Protein AF-A0A7S2XT03-F1 (afdb_monomer)

Nearest PDB structures (foldseek):
  8a9k-assembly1_B  TM=2.874E-01  e=6.267E-01  Homo sapiens
  2v7d-assembly2_C  TM=2.843E-01  e=8.760E-01  Bos taurus
  2wh0-assembly2_D  TM=2.664E-01  e=1.113E+00  Homo sapiens
  7kzv-assembly1_V  TM=3.019E-01  e=2.633E+00  Homo sapiens

Foldseek 3Di:
DVVLVVLVVLLVVLLVCVLVPPPPVPPVSLVSLLVSLLVNLVVLVVLLLPLVPPPPVSNLVSLVSLLCQCLGLDPNSNVSSLVNCLVCLQVSLVSLLPPPVGDLVSSLVSLVSNLVSLVVSLVSLQCACPCPVVVDSRGVPVDHRDVVSNVSSVVSNVSSVVSSVSSVVVVVVVVD

Structure (mmCIF, N/CA/C/O backbone):
data_AF-A0A7S2XT03-F1
#
_entry.id   AF-A0A7S2XT03-F1
#
loop_
_atom_site.group_PDB
_atom_site.id
_atom_site.type_symbol
_atom_site.label_atom_id
_atom_site.label_alt_id
_atom_site.label_comp_id
_atom_site.label_asym_id
_atom_site.label_entity_id
_atom_site.label_seq_id
_atom_site.pdbx_PDB_ins_code
_atom_site.Cartn_x
_atom_site.Cartn_y
_atom_site.Cartn_z
_atom_site.occupancy
_atom_site.B_iso_or_equiv
_atom_site.auth_seq_id
_atom_site.auth_comp_id
_atom_site.auth_asym_id
_atom_site.auth_atom_id
_atom_site.pdbx_PDB_model_num
ATOM 1 N N . ASN A 1 1 ? -7.300 -16.262 -5.142 1.00 67.38 1 ASN A N 1
ATOM 2 C CA . ASN A 1 1 ? -8.041 -15.892 -6.373 1.00 67.38 1 ASN A CA 1
ATOM 3 C C . ASN A 1 1 ? -7.130 -16.114 -7.595 1.00 67.38 1 ASN A C 1
ATOM 5 O O . ASN A 1 1 ? -5.979 -15.696 -7.550 1.00 67.38 1 ASN A O 1
ATOM 9 N N . ALA A 1 2 ? -7.581 -16.798 -8.658 1.00 72.94 2 ALA A N 1
ATOM 10 C CA . ALA A 1 2 ? -6.756 -17.102 -9.845 1.00 72.94 2 ALA A CA 1
ATOM 11 C C . ALA A 1 2 ? -6.335 -15.852 -10.649 1.00 72.94 2 ALA A C 1
ATOM 13 O O . ALA A 1 2 ? -5.230 -15.797 -11.196 1.00 72.94 2 ALA A O 1
ATOM 14 N N . PHE A 1 3 ? -7.186 -14.824 -10.674 1.00 77.19 3 PHE A N 1
ATOM 15 C CA . PHE A 1 3 ? -6.906 -13.554 -11.346 1.00 77.19 3 PHE A CA 1
ATOM 16 C C . PHE A 1 3 ? -5.791 -12.773 -10.641 1.00 77.19 3 PHE A C 1
ATOM 18 O O . PHE A 1 3 ? -4.862 -12.276 -11.272 1.00 77.19 3 PHE A O 1
ATOM 25 N N . GLU A 1 4 ? -5.829 -12.750 -9.312 1.00 77.50 4 GLU A N 1
ATOM 26 C CA . GLU A 1 4 ? -4.800 -12.130 -8.479 1.00 77.50 4 GLU A CA 1
ATOM 27 C C . GLU A 1 4 ? -3.423 -12.776 -8.699 1.00 77.50 4 GLU A C 1
ATOM 29 O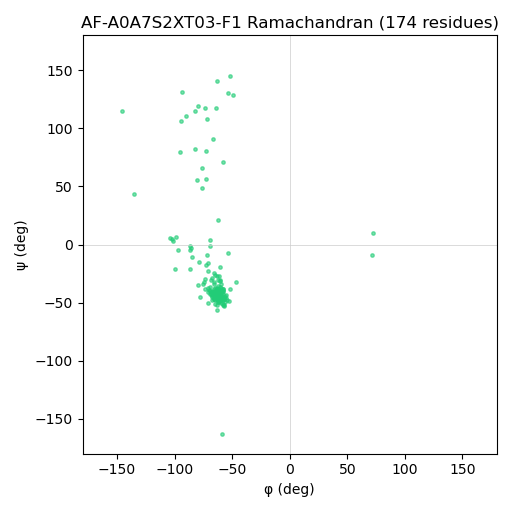 O . GLU A 1 4 ? -2.439 -12.082 -8.952 1.00 77.50 4 GLU A O 1
ATOM 34 N N . LEU A 1 5 ? -3.357 -14.112 -8.679 1.00 79.69 5 LEU A N 1
ATOM 35 C CA . LEU A 1 5 ? -2.120 -14.846 -8.949 1.00 79.69 5 LEU A CA 1
ATOM 36 C C . LEU A 1 5 ? -1.558 -14.506 -10.338 1.00 79.69 5 LEU A C 1
ATOM 38 O O . LEU A 1 5 ? -0.344 -14.385 -10.503 1.00 79.69 5 LEU A O 1
ATOM 42 N N . SER A 1 6 ? -2.439 -14.332 -11.323 1.00 80.56 6 SER A N 1
ATOM 43 C CA . SER A 1 6 ? -2.060 -13.950 -12.684 1.00 80.56 6 SER A CA 1
ATOM 44 C C . SER A 1 6 ? -1.478 -12.535 -12.732 1.00 80.56 6 SER A C 1
ATOM 46 O O . SER A 1 6 ? -0.432 -12.337 -13.345 1.00 80.56 6 SER A O 1
ATOM 48 N N . ALA A 1 7 ? -2.066 -11.574 -12.010 1.00 81.25 7 ALA A N 1
ATOM 49 C CA . ALA A 1 7 ? -1.548 -10.209 -11.926 1.00 81.25 7 ALA A CA 1
ATOM 50 C C . ALA A 1 7 ? -0.123 -10.163 -11.340 1.00 81.25 7 ALA A C 1
ATOM 52 O O . ALA A 1 7 ? 0.777 -9.576 -11.941 1.00 81.25 7 ALA A O 1
ATOM 53 N N . TYR A 1 8 ? 0.123 -10.846 -10.216 1.00 81.31 8 TYR A N 1
ATOM 54 C CA . TYR A 1 8 ? 1.466 -10.892 -9.617 1.00 81.31 8 TYR A CA 1
ATOM 55 C C . TYR A 1 8 ? 2.490 -11.628 -10.487 1.00 81.31 8 TYR A C 1
ATOM 57 O O . TYR A 1 8 ? 3.657 -11.239 -10.511 1.00 81.31 8 TYR A O 1
ATOM 65 N N . LYS A 1 9 ? 2.078 -12.669 -11.225 1.00 83.94 9 LYS A N 1
ATOM 66 C CA . LYS A 1 9 ? 2.952 -13.336 -12.204 1.00 83.94 9 LYS A CA 1
ATOM 67 C C . LYS A 1 9 ? 3.367 -12.381 -13.323 1.00 83.94 9 LYS A C 1
ATOM 69 O O . LYS A 1 9 ? 4.554 -12.309 -13.625 1.00 83.94 9 LYS A O 1
ATOM 74 N N . 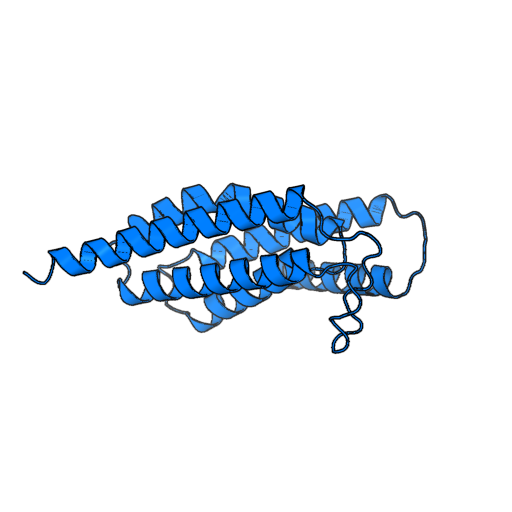VAL A 1 10 ? 2.422 -11.622 -13.881 1.00 83.88 10 VAL A N 1
ATOM 75 C CA . VAL A 1 10 ? 2.708 -10.633 -14.932 1.00 83.88 10 VAL A CA 1
ATOM 76 C C . VAL A 1 10 ? 3.660 -9.551 -14.421 1.00 83.88 10 VAL A C 1
ATOM 78 O O . VAL A 1 10 ? 4.633 -9.244 -15.098 1.00 83.88 10 VAL A O 1
ATOM 81 N N . ILE A 1 11 ? 3.466 -9.043 -13.199 1.00 85.75 11 ILE A N 1
ATOM 82 C CA . ILE A 1 11 ? 4.398 -8.079 -12.588 1.00 85.75 11 ILE A CA 1
ATOM 83 C C . ILE A 1 11 ? 5.816 -8.644 -12.503 1.00 85.75 11 ILE A C 1
ATOM 85 O O . ILE A 1 11 ? 6.747 -7.982 -12.946 1.00 85.75 11 ILE A O 1
ATOM 89 N N . ARG A 1 12 ? 5.990 -9.879 -12.014 1.00 84.31 12 ARG A N 1
ATOM 90 C CA . ARG A 1 12 ? 7.322 -10.505 -11.935 1.00 84.31 12 ARG A CA 1
ATOM 91 C C . ARG A 1 12 ? 7.980 -10.656 -13.306 1.00 84.31 12 ARG A C 1
ATOM 93 O O . ARG A 1 12 ? 9.192 -10.505 -13.415 1.00 84.31 12 ARG A O 1
ATOM 100 N N . MET A 1 13 ? 7.199 -10.953 -14.346 1.00 83.94 13 MET A N 1
ATOM 101 C CA . MET A 1 13 ? 7.711 -11.013 -15.719 1.00 83.94 13 MET A CA 1
ATOM 102 C C . MET A 1 13 ? 8.171 -9.632 -16.201 1.00 83.94 13 MET A C 1
ATOM 104 O O . MET A 1 13 ? 9.264 -9.523 -16.746 1.00 83.94 13 MET A O 1
ATOM 108 N N . ILE A 1 14 ? 7.388 -8.580 -15.945 1.00 83.75 14 ILE A N 1
ATOM 109 C CA . ILE A 1 14 ? 7.741 -7.195 -16.298 1.00 83.75 14 ILE A CA 1
ATOM 110 C C . ILE A 1 14 ? 9.004 -6.744 -15.557 1.00 83.75 14 ILE A C 1
ATOM 112 O O . ILE A 1 14 ? 9.899 -6.160 -16.162 1.00 83.75 14 ILE A O 1
ATOM 116 N N . GLU A 1 15 ? 9.105 -7.033 -14.259 1.00 80.94 15 GLU A N 1
ATOM 117 C CA . GLU A 1 15 ? 10.283 -6.714 -13.446 1.00 80.94 15 GLU A CA 1
ATOM 118 C C . GLU A 1 15 ? 11.537 -7.415 -13.968 1.00 80.94 15 GLU A C 1
ATOM 120 O O . GLU A 1 15 ? 12.584 -6.779 -14.069 1.00 80.94 15 GLU A O 1
ATOM 125 N N . LYS A 1 16 ? 11.418 -8.691 -14.356 1.00 82.44 16 LYS A N 1
ATOM 126 C CA . LYS A 1 16 ? 12.516 -9.456 -14.953 1.00 82.44 16 LYS A CA 1
ATOM 127 C C . LYS A 1 16 ? 12.982 -8.839 -16.276 1.00 82.44 16 LYS A C 1
ATOM 129 O O . LYS A 1 16 ? 14.168 -8.568 -16.416 1.00 82.44 16 LYS A O 1
ATOM 134 N N . ILE A 1 17 ? 12.054 -8.536 -17.189 1.00 79.19 17 ILE A N 1
ATOM 135 C CA . ILE A 1 17 ? 12.364 -7.871 -18.470 1.00 79.19 17 ILE A CA 1
ATOM 136 C C . ILE A 1 17 ? 13.047 -6.517 -18.222 1.00 79.19 17 ILE A C 1
ATOM 138 O O . ILE A 1 17 ? 14.043 -6.189 -18.857 1.00 79.19 17 ILE A O 1
ATOM 142 N N . THR A 1 18 ? 12.555 -5.751 -17.242 1.00 74.25 18 THR A N 1
ATOM 143 C CA . THR A 1 18 ? 13.130 -4.445 -16.874 1.00 74.25 18 THR A CA 1
ATOM 144 C C . THR A 1 18 ? 14.571 -4.578 -16.360 1.00 74.25 18 THR A C 1
ATOM 146 O O . THR A 1 18 ? 15.403 -3.716 -16.627 1.00 74.25 18 THR A O 1
ATOM 149 N N . GLN A 1 19 ? 14.879 -5.641 -15.610 1.00 75.19 19 GLN A N 1
ATOM 150 C CA . GLN A 1 19 ? 16.215 -5.891 -15.053 1.00 75.19 19 GLN A CA 1
ATOM 151 C C . GLN A 1 19 ? 17.218 -6.393 -16.091 1.00 75.19 19 GLN A C 1
ATOM 153 O O . GLN A 1 19 ? 18.399 -6.073 -15.989 1.00 75.19 19 GLN A O 1
ATOM 158 N N . GLU A 1 20 ? 16.761 -7.170 -17.072 1.00 75.19 20 GLU A N 1
ATOM 159 C CA . GLU A 1 20 ? 17.615 -7.738 -18.122 1.00 75.19 20 GLU A CA 1
ATOM 160 C C . GLU A 1 20 ? 18.097 -6.679 -19.130 1.00 75.19 20 GLU A C 1
ATOM 162 O O . GLU A 1 20 ? 19.014 -6.941 -19.901 1.00 75.19 20 GLU A O 1
ATOM 167 N N . GLY A 1 21 ? 17.572 -5.448 -19.067 1.00 60.25 21 GLY A N 1
ATOM 168 C CA . GLY A 1 21 ? 18.096 -4.312 -19.828 1.00 60.25 21 GLY A CA 1
ATOM 169 C C . GLY A 1 21 ? 17.796 -4.364 -21.326 1.00 60.25 21 GLY A C 1
ATOM 170 O O . GLY A 1 21 ? 18.315 -3.526 -22.064 1.00 60.25 21 GLY A O 1
ATOM 171 N N . ASP A 1 22 ? 16.946 -5.296 -21.766 1.00 55.94 22 ASP A N 1
ATOM 172 C CA . ASP A 1 22 ? 16.435 -5.352 -23.132 1.00 55.94 22 ASP A CA 1
ATOM 173 C C . ASP A 1 22 ? 15.538 -4.134 -23.376 1.00 55.94 22 ASP A C 1
ATOM 175 O O . ASP A 1 22 ? 14.336 -4.117 -23.109 1.00 55.94 22 ASP A O 1
ATOM 179 N N . SER A 1 23 ? 16.168 -3.070 -23.871 1.00 48.84 23 SER A N 1
ATOM 180 C CA . SER A 1 23 ? 15.563 -1.814 -24.299 1.00 48.84 23 SER A CA 1
ATOM 181 C C . SER A 1 23 ? 14.799 -1.991 -25.613 1.00 48.84 23 SER A C 1
ATOM 183 O O . SER A 1 23 ? 15.079 -1.325 -26.610 1.00 48.84 23 SER A O 1
ATOM 185 N N . LEU A 1 24 ? 13.848 -2.917 -25.643 1.00 50.56 24 LEU A N 1
ATOM 186 C CA . LEU A 1 24 ? 12.765 -2.835 -26.606 1.00 50.56 24 LEU A CA 1
ATOM 187 C C . LEU A 1 24 ? 11.851 -1.708 -26.122 1.00 50.56 24 LEU A C 1
ATOM 189 O O . LEU A 1 24 ? 11.307 -1.793 -25.021 1.00 50.56 24 LEU A O 1
ATOM 193 N N . ASP A 1 25 ? 11.718 -0.656 -26.935 1.00 50.50 25 ASP A N 1
ATOM 194 C CA . ASP A 1 25 ? 10.727 0.421 -26.807 1.00 50.50 25 ASP A CA 1
ATOM 195 C C . ASP A 1 25 ? 9.303 -0.166 -26.834 1.00 50.50 25 ASP A C 1
ATOM 197 O O . ASP A 1 25 ? 8.546 -0.054 -27.797 1.00 50.50 25 ASP A O 1
ATOM 201 N N . LEU A 1 26 ? 8.924 -0.851 -25.762 1.00 54.50 26 LEU A N 1
ATOM 202 C CA . LEU A 1 26 ? 7.610 -1.427 -25.563 1.00 54.50 26 LEU A CA 1
ATOM 203 C C . LEU A 1 26 ? 6.803 -0.416 -24.762 1.00 54.50 26 LEU A C 1
ATOM 205 O O . LEU A 1 26 ? 6.615 -0.555 -23.554 1.00 54.50 26 LEU A O 1
ATOM 209 N N . ILE A 1 27 ? 6.289 0.598 -25.459 1.00 56.88 27 ILE A N 1
ATOM 210 C CA . ILE A 1 27 ? 5.234 1.492 -24.950 1.00 56.88 27 ILE A CA 1
ATOM 211 C C . ILE A 1 27 ? 4.101 0.660 -24.303 1.00 56.88 27 ILE A C 1
ATOM 213 O O . ILE A 1 27 ? 3.537 1.045 -23.274 1.00 56.88 27 ILE A O 1
ATOM 217 N N . ASP A 1 28 ? 3.858 -0.542 -24.830 1.00 68.12 28 ASP A N 1
ATOM 218 C CA . ASP A 1 28 ? 2.889 -1.508 -24.314 1.00 68.12 28 ASP A CA 1
ATOM 219 C C . ASP A 1 28 ? 3.270 -2.118 -22.952 1.00 68.12 28 ASP A C 1
ATOM 221 O O . ASP A 1 28 ? 2.386 -2.412 -22.145 1.00 68.12 28 ASP A O 1
ATOM 225 N N . LEU A 1 29 ? 4.564 -2.269 -22.638 1.00 76.75 29 LEU A N 1
ATOM 226 C CA . LEU A 1 29 ? 5.021 -2.832 -21.361 1.00 76.75 29 LEU A CA 1
ATOM 227 C C . LEU A 1 29 ? 4.832 -1.840 -20.210 1.00 76.75 29 LEU A C 1
ATOM 229 O O . LEU A 1 29 ? 4.416 -2.241 -19.123 1.00 76.75 29 LEU A O 1
ATOM 233 N N . ALA A 1 30 ? 5.062 -0.548 -20.458 1.00 79.38 30 ALA A N 1
ATOM 234 C CA . ALA A 1 30 ? 4.784 0.516 -19.494 1.00 79.38 30 ALA A CA 1
ATOM 235 C C . ALA A 1 30 ? 3.278 0.603 -19.187 1.00 79.38 30 ALA A C 1
ATOM 237 O O . ALA A 1 30 ? 2.866 0.618 -18.022 1.00 79.38 30 ALA A O 1
ATOM 238 N N . GLY A 1 31 ? 2.435 0.578 -20.230 1.00 84.44 31 GLY A N 1
ATOM 239 C CA . GLY A 1 31 ? 0.975 0.563 -20.091 1.00 84.44 31 GLY A CA 1
ATOM 240 C C . GLY A 1 31 ? 0.453 -0.675 -19.353 1.00 84.44 31 GLY A C 1
ATOM 241 O O . GLY A 1 31 ? -0.398 -0.562 -18.458 1.00 84.44 31 GLY A O 1
ATOM 242 N N . LEU A 1 32 ? 1.000 -1.854 -19.666 1.00 86.75 32 LEU A N 1
ATOM 243 C CA . LEU A 1 32 ? 0.680 -3.103 -18.978 1.00 86.75 32 LEU A CA 1
ATOM 244 C C . LEU A 1 32 ? 1.144 -3.072 -17.517 1.00 86.75 32 LEU A C 1
ATOM 246 O O . LEU A 1 32 ? 0.361 -3.393 -16.623 1.00 86.75 32 LEU A O 1
ATOM 250 N N . GLY A 1 33 ? 2.375 -2.632 -17.255 1.00 88.00 33 GLY A N 1
ATOM 251 C CA . GLY A 1 33 ? 2.940 -2.506 -15.911 1.00 88.00 33 GLY A CA 1
ATOM 252 C C . GLY A 1 33 ? 2.124 -1.569 -15.030 1.00 88.00 33 GLY A C 1
ATOM 253 O O . GLY A 1 33 ? 1.754 -1.932 -13.911 1.00 88.00 33 GLY A O 1
ATOM 254 N N . ALA A 1 34 ? 1.739 -0.405 -15.556 1.00 90.25 34 ALA A N 1
ATOM 255 C CA . ALA A 1 34 ? 0.858 0.520 -14.857 1.00 90.25 34 ALA A CA 1
ATOM 256 C C . ALA A 1 34 ? -0.518 -0.105 -14.555 1.00 90.25 34 ALA A C 1
ATOM 258 O O . ALA A 1 34 ? -1.027 0.000 -13.433 1.00 90.25 34 ALA A O 1
ATOM 259 N N . SER A 1 35 ? -1.122 -0.781 -15.533 1.00 90.88 35 SER A N 1
ATOM 260 C CA . SER A 1 35 ? -2.448 -1.390 -15.382 1.00 90.88 35 SER A CA 1
ATOM 261 C C . SER A 1 35 ? -2.439 -2.516 -14.351 1.00 90.88 35 SER A C 1
ATOM 263 O O . SER A 1 35 ? -3.224 -2.503 -13.400 1.00 90.88 35 SER A O 1
ATOM 265 N N . VAL A 1 36 ? -1.509 -3.460 -14.488 1.00 91.31 36 VAL A N 1
ATOM 266 C CA . VAL A 1 36 ? -1.408 -4.621 -13.600 1.00 91.31 36 VAL A CA 1
ATOM 267 C C . VAL A 1 36 ? -0.931 -4.208 -12.208 1.00 91.31 36 VAL A C 1
ATOM 269 O O . VAL A 1 36 ? -1.491 -4.683 -11.224 1.00 91.31 36 VAL A O 1
ATOM 272 N N . GLY A 1 37 ? 0.011 -3.265 -12.095 1.00 92.38 37 GLY A N 1
ATOM 273 C CA . GLY A 1 37 ? 0.439 -2.708 -10.808 1.00 92.38 37 GLY A CA 1
ATOM 274 C C . GLY A 1 37 ? -0.712 -2.047 -10.044 1.00 92.38 37 GLY A C 1
ATOM 275 O O . GLY A 1 37 ? -0.890 -2.277 -8.847 1.00 92.38 37 GLY A O 1
ATOM 276 N N . SER A 1 38 ? -1.559 -1.287 -10.747 1.00 94.38 38 SER A N 1
ATOM 277 C CA . SER A 1 38 ? -2.778 -0.699 -10.179 1.00 94.38 38 SER A CA 1
ATOM 278 C C . SER A 1 38 ? -3.769 -1.766 -9.702 1.00 94.38 38 SER A C 1
ATOM 280 O O . SER A 1 38 ? -4.261 -1.675 -8.574 1.00 94.38 38 SER A O 1
ATOM 282 N N . ILE A 1 39 ? -4.038 -2.785 -10.528 1.00 93.38 39 ILE A N 1
ATOM 283 C CA . ILE A 1 39 ? -4.970 -3.882 -10.222 1.00 93.38 39 ILE A CA 1
ATOM 284 C C . ILE A 1 39 ? -4.482 -4.701 -9.027 1.00 93.38 39 ILE A C 1
ATOM 286 O O . ILE A 1 39 ? -5.224 -4.867 -8.062 1.00 93.38 39 ILE A O 1
ATOM 290 N N . ALA A 1 40 ? -3.235 -5.173 -9.058 1.00 93.31 40 ALA A N 1
ATOM 291 C CA . ALA A 1 40 ? -2.653 -5.970 -7.983 1.00 93.31 40 ALA A CA 1
ATOM 292 C C . ALA A 1 40 ? -2.667 -5.200 -6.658 1.00 93.31 40 ALA A C 1
ATOM 294 O O . ALA A 1 40 ? -3.035 -5.750 -5.622 1.00 93.31 40 ALA A O 1
ATOM 295 N N . CYS A 1 41 ? -2.359 -3.899 -6.698 1.00 95.94 41 CYS A N 1
ATOM 296 C CA . CYS A 1 41 ? -2.427 -3.053 -5.515 1.00 95.94 41 CYS A CA 1
ATOM 297 C C . CYS A 1 41 ? -3.853 -2.967 -4.956 1.00 95.94 41 CYS A C 1
ATOM 299 O O . CYS A 1 41 ? -4.021 -3.136 -3.754 1.00 95.94 41 CYS A O 1
ATOM 301 N N . LYS A 1 42 ? -4.882 -2.789 -5.800 1.00 94.56 42 LYS A N 1
ATOM 302 C CA . LYS A 1 42 ? -6.288 -2.776 -5.350 1.00 94.56 42 LYS A CA 1
ATOM 303 C C . LYS A 1 42 ? -6.719 -4.100 -4.728 1.00 94.56 42 LYS A C 1
ATOM 305 O O . LYS A 1 42 ? -7.375 -4.083 -3.695 1.00 94.56 42 LYS A O 1
ATOM 310 N N . LEU A 1 43 ? -6.341 -5.227 -5.331 1.00 93.56 43 LEU A N 1
ATOM 311 C CA . LEU A 1 43 ? -6.672 -6.558 -4.811 1.00 93.56 43 LEU A CA 1
ATOM 312 C C . LEU A 1 43 ? -6.034 -6.793 -3.437 1.00 93.56 43 LEU A C 1
ATOM 314 O O . LEU A 1 43 ? -6.699 -7.244 -2.504 1.00 93.56 43 LEU A O 1
ATOM 318 N N . SER A 1 44 ? -4.757 -6.423 -3.291 1.00 94.31 44 SER A N 1
ATOM 319 C CA . SER A 1 44 ? -4.096 -6.431 -1.987 1.00 94.31 44 SER A CA 1
ATOM 320 C C . SER A 1 44 ? -4.793 -5.513 -1.001 1.00 94.31 44 SER A C 1
ATOM 322 O O . SER A 1 44 ? -5.067 -5.925 0.115 1.00 94.31 44 SER A O 1
ATOM 324 N N . PHE A 1 45 ? -5.120 -4.295 -1.421 1.00 93.75 45 PHE A N 1
ATOM 325 C CA . PHE A 1 45 ? -5.760 -3.300 -0.575 1.00 93.75 45 PHE A CA 1
ATOM 326 C C . PHE A 1 45 ? -7.099 -3.793 -0.014 1.00 93.75 45 PHE A C 1
ATOM 328 O O . PHE A 1 45 ? -7.325 -3.689 1.185 1.00 93.75 45 PHE A O 1
ATOM 335 N N . GLN A 1 46 ? -7.948 -4.394 -0.852 1.00 93.19 46 GLN A N 1
ATOM 336 C CA . GLN A 1 46 ? -9.216 -4.987 -0.415 1.00 93.19 46 GLN A CA 1
ATOM 337 C C . GLN A 1 46 ? -9.008 -6.020 0.694 1.00 93.19 46 GLN A C 1
ATOM 339 O O . GLN A 1 46 ? -9.709 -5.988 1.693 1.00 93.19 46 GLN A O 1
ATOM 344 N N . THR A 1 47 ? -8.002 -6.883 0.553 1.00 93.94 47 THR A N 1
ATOM 345 C CA . THR A 1 47 ? -7.712 -7.922 1.553 1.00 93.94 47 THR A CA 1
ATOM 346 C C . THR A 1 47 ? -7.052 -7.353 2.813 1.00 93.94 47 THR A C 1
ATOM 348 O O . THR A 1 47 ? -7.267 -7.858 3.907 1.00 93.94 47 THR A O 1
ATOM 351 N N . ILE A 1 48 ? -6.245 -6.293 2.681 1.00 94.75 48 ILE A N 1
ATOM 352 C CA . ILE A 1 48 ? -5.608 -5.609 3.818 1.00 94.75 48 ILE A CA 1
ATOM 353 C C . ILE A 1 48 ? -6.663 -5.012 4.754 1.00 94.75 48 ILE A C 1
ATOM 355 O O . ILE A 1 48 ? -6.517 -5.089 5.970 1.00 94.75 48 ILE A O 1
ATOM 359 N N . PHE A 1 49 ? -7.707 -4.413 4.182 1.00 92.69 49 PHE A N 1
ATOM 360 C CA . PHE A 1 49 ? -8.733 -3.686 4.927 1.00 92.69 49 PHE A CA 1
ATOM 361 C C . PHE A 1 49 ? -10.034 -4.470 5.131 1.00 92.69 49 PHE A C 1
ATOM 363 O O . PHE A 1 49 ? -10.959 -3.952 5.750 1.00 92.69 49 PHE A O 1
ATOM 370 N N . ASP A 1 50 ? -10.087 -5.726 4.690 1.00 91.56 50 ASP A N 1
ATOM 371 C CA . ASP A 1 50 ? -11.090 -6.699 5.124 1.00 91.56 50 ASP A CA 1
ATOM 372 C C . ASP A 1 50 ? -10.769 -7.135 6.563 1.00 91.56 50 ASP A C 1
ATOM 374 O O . ASP A 1 50 ? -10.088 -8.129 6.827 1.00 91.56 50 ASP A O 1
ATOM 378 N N . LEU A 1 51 ? -11.172 -6.292 7.514 1.00 88.75 51 LEU A N 1
ATOM 379 C CA . LEU A 1 51 ? -10.902 -6.498 8.932 1.00 88.75 51 LEU A CA 1
ATOM 380 C C . LEU A 1 51 ? -11.831 -7.523 9.590 1.00 88.75 51 LEU A C 1
ATOM 382 O O . LEU A 1 51 ? -11.529 -7.968 10.697 1.00 88.75 51 LEU A O 1
ATOM 386 N N . GLU A 1 52 ? -12.937 -7.877 8.938 1.00 88.56 52 GLU A N 1
ATOM 387 C CA . GLU A 1 52 ? -13.916 -8.844 9.441 1.00 88.56 52 GLU A CA 1
ATOM 388 C C . GLU A 1 52 ? -13.436 -10.279 9.219 1.00 88.56 52 GLU A C 1
ATOM 390 O O . GLU A 1 52 ? -13.626 -11.144 10.069 1.00 88.56 52 GLU A O 1
ATOM 395 N N . ASN A 1 53 ? -12.726 -10.532 8.121 1.00 86.94 53 ASN A N 1
ATOM 396 C CA . ASN A 1 53 ? -12.108 -11.824 7.860 1.00 86.94 53 ASN A CA 1
ATOM 397 C C . ASN A 1 53 ? -11.034 -12.142 8.903 1.00 86.94 53 ASN A C 1
ATOM 399 O O . ASN A 1 53 ? -10.041 -11.429 8.974 1.00 86.94 53 ASN A O 1
ATOM 403 N N . GLU A 1 54 ? -11.184 -13.208 9.693 1.00 82.94 54 GLU A N 1
ATOM 404 C CA . GLU A 1 54 ? -10.279 -13.599 10.797 1.00 82.94 54 GLU A CA 1
ATOM 405 C C . GLU A 1 54 ? -8.889 -14.106 10.360 1.00 82.94 54 GLU A C 1
ATOM 407 O O . GLU A 1 54 ? -8.024 -14.378 11.191 1.00 82.94 54 GLU A O 1
ATOM 412 N N . ASN A 1 55 ? -8.610 -14.188 9.056 1.00 91.69 55 ASN A N 1
ATOM 413 C CA . ASN A 1 55 ? -7.331 -14.685 8.558 1.00 91.69 55 ASN A CA 1
ATOM 414 C C . ASN A 1 55 ? -6.220 -13.613 8.558 1.00 91.69 55 ASN A C 1
ATOM 416 O O . ASN A 1 55 ? -5.887 -13.015 7.530 1.00 91.69 55 ASN A O 1
ATOM 420 N N . ASP A 1 56 ? -5.597 -13.407 9.720 1.00 89.94 56 ASP A N 1
ATOM 421 C CA . ASP A 1 56 ? -4.473 -12.475 9.895 1.00 89.94 56 ASP A CA 1
ATOM 422 C C . ASP A 1 56 ? -3.279 -12.781 8.988 1.00 89.94 56 ASP A C 1
ATOM 424 O O . ASP A 1 56 ? -2.672 -11.868 8.424 1.00 89.94 56 ASP A O 1
ATOM 428 N N . SER A 1 57 ? -2.948 -14.060 8.802 1.00 92.69 57 SER A N 1
ATOM 429 C CA . SER A 1 57 ? -1.816 -14.469 7.966 1.00 92.69 57 SER A CA 1
ATOM 430 C C . SER A 1 57 ? -2.005 -14.063 6.507 1.00 92.69 57 SER A C 1
ATOM 432 O O . SER A 1 57 ? -1.071 -13.561 5.879 1.00 92.69 57 SER A O 1
ATOM 434 N N . LEU A 1 58 ? -3.217 -14.233 5.970 1.00 93.00 58 LEU A N 1
ATOM 435 C CA . LEU A 1 58 ? -3.554 -13.792 4.621 1.00 93.00 58 LEU A CA 1
ATOM 436 C C . LEU A 1 58 ? -3.390 -12.277 4.504 1.00 93.00 58 LEU A C 1
ATOM 438 O O . LEU A 1 58 ? -2.709 -11.791 3.600 1.00 93.00 58 LEU A O 1
ATOM 442 N N . ARG A 1 59 ? -3.958 -11.532 5.450 1.00 93.75 59 ARG A N 1
ATOM 443 C CA . ARG A 1 59 ? -3.875 -10.073 5.472 1.00 93.75 59 ARG A CA 1
ATOM 444 C C . ARG A 1 59 ? -2.430 -9.581 5.490 1.00 93.75 59 ARG A C 1
ATOM 446 O O . ARG A 1 59 ? -2.060 -8.735 4.677 1.00 93.75 59 ARG A O 1
ATOM 453 N N . TYR A 1 60 ? -1.589 -10.151 6.349 1.00 94.12 60 TYR A N 1
ATOM 454 C CA . TYR A 1 60 ? -0.172 -9.793 6.441 1.00 94.12 60 TYR A CA 1
ATOM 455 C C . TYR A 1 60 ? 0.594 -10.141 5.162 1.00 94.12 60 TYR A C 1
ATOM 457 O O . TYR A 1 60 ? 1.350 -9.306 4.668 1.00 94.12 60 TYR A O 1
ATOM 465 N N . ALA A 1 61 ? 0.308 -11.286 4.537 1.00 94.50 61 ALA A N 1
ATOM 466 C CA . ALA A 1 61 ? 0.868 -11.606 3.226 1.00 94.50 61 ALA A CA 1
ATOM 467 C C . ALA A 1 61 ? 0.470 -10.572 2.155 1.00 94.50 61 ALA A C 1
ATOM 469 O O . ALA A 1 61 ? 1.258 -10.262 1.260 1.00 94.50 61 ALA A O 1
ATOM 470 N N . HIS A 1 62 ? -0.736 -10.002 2.231 1.00 95.31 62 HIS A N 1
ATOM 471 C CA . HIS A 1 62 ? -1.164 -8.939 1.323 1.00 95.31 62 HIS A CA 1
ATOM 472 C C . HIS A 1 62 ? -0.516 -7.582 1.600 1.00 95.31 62 HIS A C 1
ATOM 474 O O . HIS A 1 62 ? -0.290 -6.843 0.634 1.00 95.31 62 HIS A O 1
ATOM 480 N N . ILE A 1 63 ? -0.160 -7.284 2.854 1.00 95.81 63 ILE A N 1
ATOM 481 C CA . ILE A 1 63 ? 0.695 -6.139 3.204 1.00 95.81 63 ILE A CA 1
ATOM 482 C C . ILE A 1 63 ? 2.070 -6.313 2.551 1.00 95.81 63 ILE A C 1
ATOM 484 O O . ILE A 1 63 ? 2.526 -5.409 1.855 1.00 95.81 63 ILE A O 1
ATOM 488 N N . ASP A 1 64 ? 2.691 -7.488 2.664 1.00 93.19 64 ASP A N 1
ATOM 489 C CA . ASP A 1 64 ? 3.996 -7.757 2.043 1.00 93.19 64 ASP A CA 1
ATOM 490 C C . ASP A 1 64 ? 3.938 -7.681 0.509 1.00 93.19 64 ASP A C 1
ATOM 492 O O . ASP A 1 64 ? 4.815 -7.102 -0.141 1.00 93.19 64 ASP A O 1
ATOM 496 N N . LYS A 1 65 ? 2.861 -8.197 -0.097 1.00 93.50 65 LYS A N 1
ATOM 497 C CA . LYS A 1 65 ? 2.607 -8.031 -1.534 1.00 93.50 65 LYS A CA 1
ATOM 498 C C . LYS A 1 65 ? 2.487 -6.555 -1.907 1.00 93.50 65 LYS A C 1
ATOM 500 O O . LYS A 1 65 ? 3.121 -6.131 -2.871 1.00 93.50 65 LYS A O 1
ATOM 505 N N . ALA A 1 66 ? 1.717 -5.758 -1.166 1.00 95.19 66 ALA A N 1
ATOM 506 C CA . ALA A 1 66 ? 1.602 -4.323 -1.419 1.00 95.19 66 ALA A CA 1
ATOM 507 C C . ALA A 1 66 ? 2.962 -3.621 -1.288 1.00 95.19 66 ALA A C 1
ATOM 509 O O . ALA A 1 66 ? 3.306 -2.818 -2.157 1.00 95.19 66 ALA A O 1
ATOM 510 N N . ALA A 1 67 ? 3.761 -3.996 -0.283 1.00 93.56 67 ALA A N 1
ATOM 511 C CA . ALA A 1 67 ? 5.124 -3.513 -0.079 1.00 93.56 67 ALA A CA 1
ATOM 512 C C . ALA A 1 67 ? 6.000 -3.755 -1.317 1.00 93.56 67 ALA A C 1
ATOM 514 O O . ALA A 1 67 ? 6.681 -2.842 -1.785 1.00 93.56 67 ALA A O 1
ATOM 515 N N . SER A 1 68 ? 5.939 -4.965 -1.888 1.00 91.69 68 SER A N 1
ATOM 516 C CA . SER A 1 68 ? 6.697 -5.308 -3.097 1.00 91.69 68 SER A CA 1
ATOM 517 C C . SER A 1 68 ? 6.302 -4.447 -4.303 1.00 91.69 68 SER A C 1
ATOM 519 O O . SER A 1 68 ? 7.176 -3.969 -5.020 1.00 91.69 68 SER A O 1
ATOM 521 N N . LEU A 1 69 ? 5.007 -4.149 -4.474 1.00 93.56 69 LEU A N 1
ATOM 522 C CA . LEU A 1 69 ? 4.509 -3.320 -5.576 1.00 93.56 69 LEU A CA 1
ATOM 523 C C . LEU A 1 69 ? 4.976 -1.869 -5.456 1.00 93.56 69 LEU A C 1
ATOM 525 O O . LEU A 1 69 ? 5.475 -1.292 -6.419 1.00 93.56 69 LEU A O 1
ATOM 529 N N . VAL A 1 70 ? 4.834 -1.268 -4.270 1.00 93.38 70 VAL A N 1
ATOM 530 C CA . VAL A 1 70 ? 5.232 0.133 -4.044 1.00 93.38 70 VAL A CA 1
ATOM 531 C C . VAL A 1 70 ? 6.750 0.318 -4.033 1.00 93.38 70 VAL A C 1
ATOM 533 O O . VAL A 1 70 ? 7.230 1.439 -4.190 1.00 93.38 70 VAL A O 1
ATOM 536 N N . CYS A 1 71 ? 7.505 -0.772 -3.890 1.00 89.94 71 CYS A N 1
ATOM 537 C CA . CYS A 1 71 ? 8.960 -0.785 -3.973 1.00 89.94 71 CYS A CA 1
ATOM 538 C C . CYS A 1 71 ? 9.493 -1.360 -5.291 1.00 89.94 71 CYS A C 1
ATOM 540 O O . CYS A 1 71 ? 10.709 -1.480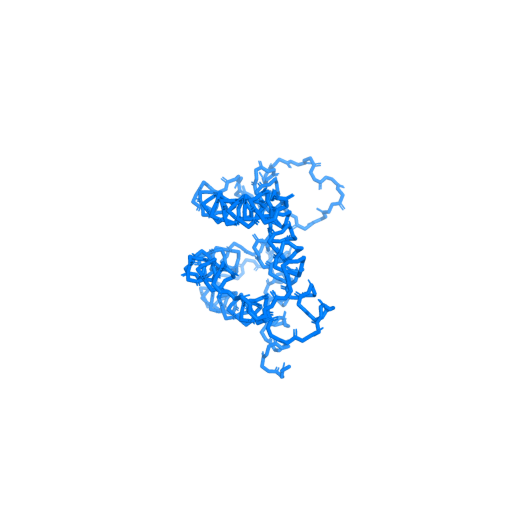 -5.413 1.00 89.94 71 CYS A O 1
ATOM 542 N N . SER A 1 72 ? 8.631 -1.679 -6.263 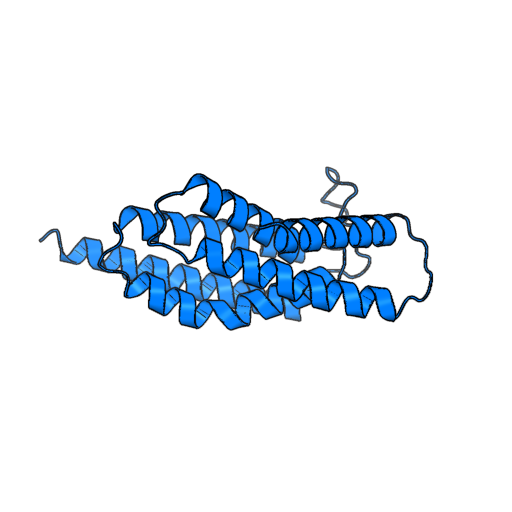1.00 88.44 72 SER A N 1
ATOM 543 C CA . SER A 1 72 ? 9.017 -2.355 -7.508 1.00 88.44 72 SER A CA 1
ATOM 544 C C . SER A 1 72 ? 10.187 -1.663 -8.220 1.00 88.44 72 SER A C 1
ATOM 546 O O . SER A 1 72 ? 10.324 -0.429 -8.202 1.00 88.44 72 SER A O 1
ATOM 548 N N . CYS A 1 73 ? 11.042 -2.470 -8.852 1.00 81.69 73 CYS A N 1
ATOM 549 C CA . CYS A 1 73 ? 12.111 -1.976 -9.718 1.00 81.69 73 CYS A CA 1
ATOM 550 C C . CYS A 1 73 ? 11.562 -1.393 -11.029 1.00 81.69 73 CYS A C 1
ATOM 552 O O . CYS A 1 73 ? 12.200 -0.524 -11.615 1.00 81.69 73 CYS A O 1
ATOM 554 N N . CYS A 1 74 ? 10.359 -1.799 -11.449 1.00 85.44 74 CYS A N 1
ATOM 555 C CA . CYS A 1 74 ? 9.669 -1.212 -12.588 1.00 85.44 74 CYS A CA 1
ATOM 556 C C . CYS A 1 74 ? 8.994 0.104 -12.172 1.00 85.44 74 CYS A C 1
ATOM 558 O O . CYS A 1 74 ? 8.113 0.129 -11.303 1.00 85.44 74 CYS A O 1
ATOM 560 N N . TYR A 1 75 ? 9.398 1.207 -12.808 1.00 86.75 75 TYR A N 1
ATOM 561 C CA . TYR A 1 75 ? 8.884 2.546 -12.512 1.00 86.75 75 TYR A CA 1
ATOM 562 C C . TYR A 1 75 ? 7.357 2.638 -12.663 1.00 86.75 75 TYR A C 1
ATOM 564 O O . TYR A 1 75 ? 6.685 3.160 -11.770 1.00 86.75 75 TYR A O 1
ATOM 572 N N . ASP A 1 76 ? 6.795 2.094 -13.744 1.00 89.12 76 ASP A N 1
ATOM 573 C CA . ASP A 1 76 ? 5.361 2.189 -14.036 1.00 89.12 76 ASP A CA 1
ATOM 574 C C . ASP A 1 76 ? 4.506 1.382 -13.059 1.00 89.12 76 ASP A C 1
ATOM 576 O O . ASP A 1 76 ? 3.501 1.892 -12.552 1.00 89.12 76 ASP A O 1
ATOM 580 N N . VAL A 1 77 ? 4.944 0.162 -12.720 1.00 90.75 77 VAL A N 1
ATOM 581 C CA . VAL A 1 77 ? 4.311 -0.669 -11.682 1.00 90.75 77 VAL A CA 1
ATOM 582 C C . VAL A 1 77 ? 4.314 0.082 -10.354 1.00 90.75 77 VAL A C 1
ATOM 584 O O . VAL A 1 77 ? 3.256 0.258 -9.743 1.00 90.75 77 VAL A O 1
ATOM 587 N N . ARG A 1 78 ? 5.482 0.588 -9.937 1.00 92.06 78 ARG A N 1
ATOM 588 C CA . ARG A 1 78 ? 5.656 1.337 -8.687 1.00 92.06 78 ARG A CA 1
ATOM 589 C C . ARG A 1 78 ? 4.748 2.559 -8.630 1.00 92.06 78 ARG A C 1
ATOM 591 O O . ARG A 1 78 ? 3.989 2.742 -7.675 1.00 92.06 78 ARG A O 1
ATOM 598 N N . LEU A 1 79 ? 4.802 3.408 -9.654 1.00 92.44 79 LEU A N 1
ATOM 599 C CA . LEU A 1 79 ? 4.046 4.653 -9.692 1.00 92.44 79 LEU A CA 1
ATOM 600 C C . LEU A 1 79 ? 2.536 4.393 -9.703 1.00 92.44 79 LEU A C 1
ATOM 602 O O . LEU A 1 79 ? 1.789 5.097 -9.014 1.00 92.44 79 LEU A O 1
ATOM 606 N N . ALA A 1 80 ? 2.076 3.403 -10.470 1.00 94.50 80 ALA A N 1
ATOM 607 C CA . ALA A 1 80 ? 0.669 3.036 -10.521 1.00 94.50 80 A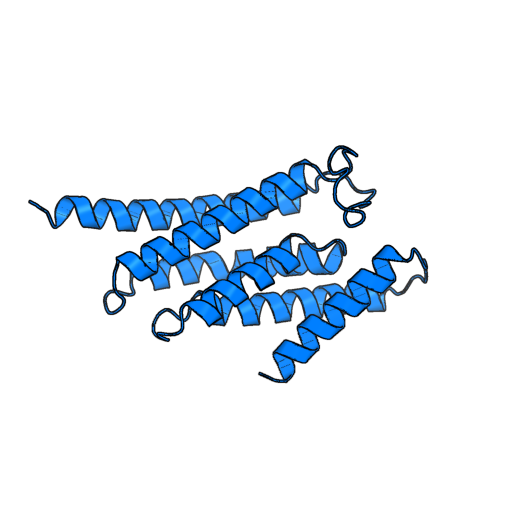LA A CA 1
ATOM 608 C C . ALA A 1 80 ? 0.183 2.428 -9.201 1.00 94.50 80 ALA A C 1
ATOM 610 O O . ALA A 1 80 ? -0.875 2.833 -8.712 1.00 94.50 80 ALA A O 1
ATOM 611 N N . ALA A 1 81 ? 0.971 1.548 -8.578 1.00 95.62 81 ALA A N 1
ATOM 612 C CA . ALA A 1 81 ? 0.666 0.974 -7.271 1.00 95.62 81 ALA A CA 1
ATOM 613 C C . ALA A 1 81 ? 0.549 2.063 -6.196 1.00 95.62 81 ALA A C 1
ATOM 615 O O . ALA A 1 81 ? -0.479 2.162 -5.532 1.00 95.62 81 ALA A O 1
ATOM 616 N N . VAL A 1 82 ? 1.530 2.967 -6.084 1.00 96.00 82 VAL A N 1
ATOM 617 C CA . VAL A 1 82 ? 1.501 4.062 -5.095 1.00 96.00 82 VAL A CA 1
ATOM 618 C C . VAL A 1 82 ? 0.321 5.013 -5.329 1.00 96.00 82 VAL A C 1
ATOM 620 O O . VAL A 1 82 ? -0.322 5.463 -4.377 1.00 96.00 82 VAL A O 1
ATOM 623 N N . LYS A 1 83 ? -0.007 5.325 -6.591 1.00 95.69 83 LYS A N 1
ATOM 624 C CA . LYS A 1 83 ? -1.209 6.111 -6.926 1.00 95.69 83 LYS A CA 1
ATOM 625 C C . LYS A 1 83 ? -2.488 5.391 -6.491 1.00 95.69 83 LYS A C 1
ATOM 627 O O . LYS A 1 83 ? -3.378 6.044 -5.950 1.00 95.69 83 LYS A O 1
ATOM 632 N N . SER A 1 84 ? -2.579 4.088 -6.744 1.00 95.69 84 SER A N 1
ATOM 633 C CA . SER A 1 84 ? -3.741 3.259 -6.411 1.00 95.69 84 SER A CA 1
ATOM 634 C C . SER A 1 84 ? -3.935 3.136 -4.897 1.00 95.69 84 SER A C 1
ATOM 636 O O . SER A 1 84 ? -5.029 3.388 -4.390 1.00 95.69 84 SER A O 1
ATOM 638 N N . PHE A 1 85 ? -2.846 2.882 -4.168 1.00 95.62 85 PHE A N 1
ATOM 639 C CA . PHE A 1 85 ? -2.823 2.822 -2.709 1.00 95.62 85 PHE A CA 1
ATOM 640 C C . PHE A 1 85 ? -3.310 4.137 -2.090 1.00 95.62 85 PHE A C 1
ATOM 642 O O . PHE A 1 85 ? -4.271 4.151 -1.325 1.00 95.62 85 PHE A O 1
ATOM 649 N N . LYS A 1 86 ? -2.730 5.274 -2.510 1.00 95.75 86 LYS A N 1
ATOM 650 C CA . LYS A 1 86 ? -3.130 6.603 -2.016 1.00 95.75 86 LYS A CA 1
ATOM 651 C C . LYS A 1 86 ? -4.611 6.901 -2.265 1.00 95.75 86 LYS A C 1
ATOM 653 O O . LYS A 1 86 ? -5.254 7.518 -1.426 1.00 95.75 86 LYS A O 1
ATOM 658 N N . LYS A 1 87 ? -5.159 6.523 -3.424 1.00 94.44 87 LYS A N 1
ATOM 659 C CA . LYS A 1 87 ? -6.580 6.775 -3.726 1.00 94.44 87 LYS A CA 1
ATOM 660 C C . LYS A 1 87 ? -7.523 6.072 -2.750 1.00 94.44 87 LYS A C 1
ATOM 662 O O . LYS A 1 87 ? -8.629 6.556 -2.557 1.00 94.44 87 LYS A O 1
ATOM 667 N N . SER A 1 88 ? -7.085 4.961 -2.170 1.00 92.19 88 SER A N 1
ATOM 668 C CA . SER A 1 88 ? -7.933 4.094 -1.355 1.00 92.19 88 SER A CA 1
ATOM 669 C C . SER A 1 88 ? -7.737 4.326 0.150 1.00 92.19 88 SER A C 1
ATOM 671 O O . SER A 1 88 ? -8.629 4.013 0.929 1.00 92.19 88 SER A O 1
ATOM 673 N N . ILE A 1 89 ? -6.598 4.904 0.563 1.00 93.62 89 ILE A N 1
ATOM 674 C CA . ILE A 1 89 ? -6.195 4.976 1.977 1.00 93.62 89 ILE A CA 1
ATOM 675 C C . ILE A 1 89 ? -7.149 5.781 2.866 1.00 93.62 89 ILE A C 1
ATOM 677 O O . ILE A 1 89 ? -7.413 5.347 3.977 1.00 93.62 89 ILE A O 1
ATOM 681 N N . TYR A 1 90 ? -7.700 6.895 2.374 1.00 89.00 90 TYR A N 1
ATOM 682 C CA . TYR A 1 90 ? -8.579 7.767 3.164 1.00 89.00 90 TYR A CA 1
ATOM 683 C C . TYR A 1 90 ? -9.856 7.038 3.597 1.00 89.00 90 TYR A C 1
ATOM 685 O O . TYR A 1 90 ? -10.094 6.859 4.784 1.00 89.00 90 TYR A O 1
ATOM 693 N N . ALA A 1 91 ? -10.605 6.500 2.629 1.00 91.19 91 ALA A N 1
ATOM 694 C CA . ALA A 1 91 ? -11.818 5.733 2.912 1.00 91.19 91 ALA A CA 1
ATOM 695 C C . ALA A 1 91 ? -11.537 4.484 3.767 1.00 91.19 91 ALA A C 1
ATOM 697 O O . ALA A 1 91 ? -12.378 4.057 4.553 1.00 91.19 91 ALA A O 1
ATOM 698 N N . ALA A 1 92 ? -10.350 3.890 3.625 1.00 93.06 92 ALA A N 1
ATOM 699 C CA . ALA A 1 92 ? -9.961 2.760 4.451 1.00 93.06 92 ALA A CA 1
ATOM 700 C C . ALA A 1 92 ? -9.678 3.155 5.899 1.00 93.06 92 ALA A C 1
ATOM 702 O O . ALA A 1 92 ? -10.100 2.427 6.788 1.00 93.06 92 ALA A O 1
ATOM 703 N N . MET A 1 93 ? -9.009 4.284 6.158 1.00 95.00 93 MET A N 1
ATOM 704 C CA . MET A 1 93 ? -8.806 4.751 7.533 1.00 95.00 93 MET A CA 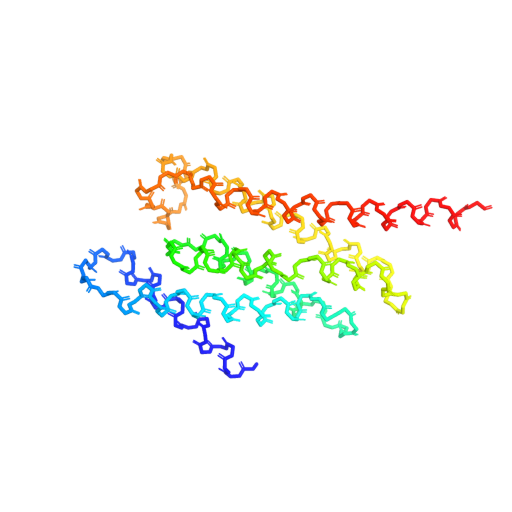1
ATOM 705 C C . MET A 1 93 ? -10.141 5.007 8.223 1.00 95.00 93 MET A C 1
ATOM 707 O O . MET A 1 93 ? -10.339 4.510 9.330 1.00 95.00 93 MET A O 1
ATOM 711 N N . ASP A 1 94 ? -11.084 5.663 7.540 1.00 91.50 94 ASP A N 1
ATOM 712 C CA . ASP A 1 94 ? -12.442 5.855 8.059 1.00 91.50 94 ASP A CA 1
ATOM 713 C C . ASP A 1 94 ? -13.099 4.510 8.398 1.00 91.50 94 ASP A C 1
ATOM 715 O O . ASP A 1 94 ? -13.683 4.344 9.468 1.00 91.50 94 ASP A O 1
ATOM 719 N N . SER A 1 95 ? -12.962 3.510 7.522 1.00 90.69 95 SER A N 1
ATOM 720 C CA . SER A 1 95 ? -13.486 2.165 7.776 1.00 90.69 95 SER A CA 1
ATOM 721 C C . SER A 1 95 ? -12.826 1.490 8.982 1.00 90.69 95 SER A C 1
ATOM 723 O O . SER A 1 95 ? -13.518 0.832 9.750 1.00 90.69 95 SER A O 1
ATOM 725 N N . VAL A 1 96 ? -11.509 1.630 9.167 1.00 93.31 96 VAL A N 1
ATOM 726 C CA . VAL A 1 96 ? -10.787 1.038 10.307 1.00 93.31 96 VAL A CA 1
ATOM 727 C C . VAL A 1 96 ? -11.208 1.696 11.621 1.00 93.31 96 VAL A C 1
ATOM 729 O O . VAL A 1 96 ? -11.471 0.999 12.604 1.00 93.31 96 VAL A O 1
ATOM 732 N N . LEU A 1 97 ? -11.296 3.027 11.644 1.00 92.31 97 LEU A N 1
ATOM 733 C CA . LEU A 1 97 ? -11.693 3.789 12.828 1.00 92.31 97 LEU A CA 1
ATOM 734 C C . LEU A 1 97 ? -13.119 3.435 13.266 1.00 92.31 97 LEU A C 1
ATOM 736 O O . LEU A 1 97 ? -13.362 3.220 14.453 1.00 92.31 97 LEU A O 1
ATOM 740 N N . ASN A 1 98 ? -14.029 3.267 12.304 1.00 91.38 98 ASN A N 1
ATOM 741 C CA . ASN A 1 98 ? -15.436 2.962 12.561 1.00 91.38 98 ASN A CA 1
ATOM 742 C C . ASN A 1 98 ? -15.751 1.460 12.722 1.00 91.38 98 ASN A C 1
ATOM 744 O O . ASN A 1 98 ? -16.887 1.115 13.044 1.00 91.38 98 ASN A O 1
ATOM 748 N N . ALA A 1 99 ? -14.784 0.555 12.527 1.00 90.12 99 ALA A N 1
ATOM 749 C CA . ALA A 1 99 ? -14.976 -0.893 12.669 1.00 90.12 99 ALA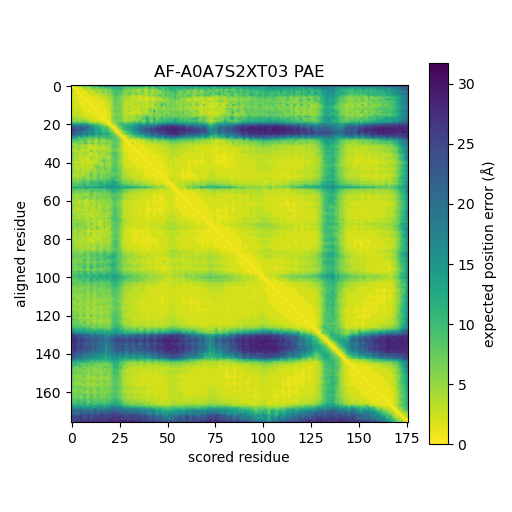 A CA 1
ATOM 750 C C . ALA A 1 99 ? -15.030 -1.333 14.147 1.00 90.12 99 ALA A C 1
ATOM 752 O O . ALA A 1 99 ? -14.147 -2.036 14.639 1.00 90.12 99 ALA A O 1
ATOM 753 N N . THR A 1 100 ? -16.068 -0.910 14.872 1.00 87.00 100 THR A N 1
ATOM 754 C CA . THR A 1 100 ? -16.270 -1.192 16.307 1.00 87.00 100 THR A CA 1
ATOM 755 C C . THR A 1 100 ? -16.501 -2.670 16.619 1.00 87.00 100 THR A C 1
ATOM 757 O O . THR A 1 100 ? -16.197 -3.115 17.721 1.00 87.00 100 THR A O 1
ATOM 760 N N . THR A 1 101 ? -16.982 -3.447 15.647 1.00 90.31 101 THR A N 1
ATOM 761 C CA . THR A 1 101 ? -17.156 -4.906 15.749 1.00 90.31 101 THR A CA 1
ATOM 762 C C . THR A 1 101 ? -15.832 -5.670 15.704 1.00 90.31 101 THR A C 1
ATOM 764 O O . THR A 1 101 ? -15.771 -6.825 16.119 1.00 90.31 101 THR A O 1
ATOM 767 N N . VAL A 1 102 ? -14.755 -5.039 15.224 1.00 90.81 102 VAL A N 1
ATOM 768 C CA . VAL A 1 102 ? -13.426 -5.643 15.126 1.00 90.81 102 VAL A CA 1
ATOM 769 C C . VAL A 1 102 ? -12.615 -5.309 16.374 1.00 90.81 102 VAL A C 1
ATOM 771 O O . VAL A 1 102 ? -12.469 -4.143 16.753 1.00 90.81 102 VAL A O 1
ATOM 774 N N . HIS A 1 103 ? -12.004 -6.338 16.968 1.00 90.81 103 HIS A N 1
ATOM 775 C CA . HIS A 1 103 ? -11.152 -6.190 18.145 1.00 90.81 103 HIS A CA 1
ATOM 776 C C . HIS A 1 103 ? -10.110 -5.078 17.948 1.00 90.81 103 HIS A C 1
ATOM 778 O O . HIS A 1 103 ? -9.380 -5.059 16.953 1.00 90.81 103 HIS A O 1
ATOM 784 N N . LEU A 1 104 ? -10.019 -4.153 18.905 1.00 91.19 104 LEU A N 1
ATOM 785 C CA . LEU A 1 104 ? -9.166 -2.970 18.794 1.00 91.19 104 LEU A CA 1
ATOM 786 C C . LEU A 1 104 ? -7.706 -3.325 18.482 1.00 91.19 104 LEU A C 1
ATOM 788 O O . LEU A 1 104 ? -7.133 -2.780 17.540 1.00 91.19 104 LEU A O 1
ATOM 792 N N . GLN A 1 105 ? -7.137 -4.290 19.211 1.00 90.94 105 GLN A N 1
ATOM 793 C CA . GLN A 1 105 ? -5.762 -4.757 18.996 1.00 90.94 105 GLN A CA 1
ATOM 794 C C . GLN A 1 105 ? -5.497 -5.135 17.533 1.00 90.94 105 GLN A C 1
ATOM 796 O O . GLN A 1 105 ? -4.452 -4.816 16.976 1.00 90.94 105 GLN A O 1
ATOM 801 N N . ARG A 1 106 ? -6.481 -5.749 16.870 1.00 91.12 106 ARG A N 1
ATOM 802 C CA . ARG A 1 106 ? -6.378 -6.173 15.474 1.00 91.12 106 ARG A CA 1
ATOM 803 C C . ARG A 1 106 ? -6.295 -4.985 14.515 1.00 91.12 106 ARG A C 1
ATOM 805 O O . ARG A 1 106 ? -5.538 -5.012 13.541 1.00 91.12 106 ARG A O 1
ATOM 812 N N . ARG A 1 107 ? -7.078 -3.938 14.790 1.00 93.62 107 ARG A N 1
ATOM 813 C CA . ARG A 1 107 ? -7.061 -2.675 14.040 1.00 93.62 107 ARG A CA 1
ATOM 814 C C . ARG A 1 107 ? -5.715 -1.974 14.214 1.00 93.62 107 ARG A C 1
ATOM 816 O O . ARG A 1 107 ? -5.076 -1.632 13.221 1.00 93.62 107 ARG A O 1
ATOM 823 N N . VAL A 1 108 ? -5.247 -1.869 15.457 1.00 94.12 108 VAL A N 1
ATOM 824 C CA . VAL A 1 108 ? -3.944 -1.292 15.824 1.00 94.12 108 VAL A CA 1
ATOM 825 C C . VAL A 1 108 ? -2.790 -2.019 15.126 1.00 94.12 108 VAL A C 1
ATOM 827 O O . VAL A 1 108 ? -2.000 -1.378 14.435 1.00 94.12 108 VAL A O 1
ATOM 830 N N . GLU A 1 109 ? -2.716 -3.349 15.219 1.00 93.81 109 GLU A N 1
ATOM 831 C CA . GLU A 1 109 ? -1.656 -4.146 14.582 1.00 93.81 109 GLU A CA 1
ATOM 832 C C . GLU A 1 109 ? -1.636 -3.988 13.059 1.00 93.81 109 GLU A C 1
ATOM 834 O O . GLU A 1 109 ? -0.569 -3.891 12.442 1.00 93.81 109 GLU A O 1
ATOM 839 N N . THR A 1 110 ? -2.817 -3.920 12.440 1.00 93.88 110 THR A N 1
ATOM 840 C CA . THR A 1 110 ? -2.941 -3.692 10.997 1.00 93.88 110 THR A CA 1
ATOM 841 C C . THR A 1 110 ? -2.362 -2.327 10.617 1.00 93.88 110 THR A C 1
ATOM 843 O O . THR A 1 110 ? -1.514 -2.246 9.723 1.00 93.88 110 THR A O 1
ATOM 846 N N . LEU A 1 111 ? -2.738 -1.259 11.331 1.00 95.62 111 LEU A N 1
ATOM 847 C CA . LEU A 1 111 ? -2.215 0.089 11.086 1.00 95.62 111 LEU A CA 1
ATOM 848 C C . LEU A 1 111 ? -0.710 0.200 11.364 1.00 95.62 111 LEU A C 1
ATOM 850 O O . LEU A 1 111 ? 0.004 0.853 10.600 1.00 95.62 111 LEU A O 1
ATOM 854 N N . GLN A 1 112 ? -0.195 -0.469 12.398 1.00 95.56 112 GLN A N 1
ATOM 855 C CA . GLN A 1 112 ? 1.241 -0.519 12.693 1.00 95.56 112 GLN A CA 1
ATOM 856 C C . GLN A 1 112 ? 2.031 -1.166 11.551 1.00 95.56 112 GLN A C 1
ATOM 858 O O . GLN A 1 112 ? 3.041 -0.618 11.102 1.00 95.56 112 GLN A O 1
ATOM 863 N N . ARG A 1 113 ? 1.557 -2.301 11.022 1.00 95.69 113 ARG A N 1
ATOM 864 C CA . ARG A 1 113 ? 2.214 -2.993 9.901 1.00 95.69 113 ARG A CA 1
ATOM 865 C C . ARG A 1 113 ? 2.181 -2.175 8.616 1.00 95.69 113 ARG A C 1
ATOM 867 O O . ARG A 1 113 ? 3.192 -2.099 7.919 1.00 95.69 113 ARG A O 1
ATOM 874 N N . ILE A 1 114 ? 1.058 -1.522 8.318 1.00 96.38 114 ILE A N 1
ATOM 875 C CA . ILE A 1 114 ? 0.948 -0.617 7.166 1.00 96.38 114 ILE A CA 1
ATOM 876 C C . ILE A 1 114 ? 1.883 0.585 7.339 1.00 96.38 114 ILE A C 1
ATOM 878 O O . ILE A 1 114 ? 2.597 0.945 6.403 1.00 96.38 114 ILE A O 1
ATOM 882 N N . SER A 1 115 ? 1.949 1.165 8.539 1.00 96.81 115 SER A N 1
ATOM 883 C CA . SER A 1 115 ? 2.867 2.268 8.851 1.00 96.81 115 SER A CA 1
ATOM 884 C C . SER A 1 115 ? 4.323 1.852 8.639 1.00 96.81 115 SER A C 1
ATOM 886 O O . SER A 1 115 ? 5.064 2.538 7.937 1.00 96.81 115 SER A O 1
ATOM 888 N N . ALA A 1 116 ? 4.723 0.684 9.151 1.00 95.94 116 ALA A N 1
ATOM 889 C CA . ALA A 1 116 ? 6.062 0.134 8.950 1.00 95.94 116 ALA A CA 1
ATOM 890 C C . ALA A 1 116 ? 6.375 -0.104 7.462 1.00 95.94 116 ALA A C 1
ATOM 892 O O . ALA A 1 116 ? 7.448 0.276 6.984 1.00 95.94 116 ALA A O 1
ATOM 893 N N . MET A 1 117 ? 5.428 -0.670 6.706 1.00 96.06 117 MET A N 1
ATOM 894 C CA . MET A 1 117 ? 5.542 -0.839 5.255 1.00 96.06 117 MET A CA 1
ATOM 895 C C . MET A 1 117 ? 5.780 0.506 4.552 1.00 96.06 117 MET A C 1
ATOM 897 O O . MET A 1 117 ? 6.673 0.608 3.708 1.00 96.06 117 MET A O 1
ATOM 901 N N . LEU A 1 118 ? 5.010 1.542 4.890 1.00 96.69 118 LEU A N 1
ATOM 902 C CA . LEU A 1 118 ? 5.111 2.866 4.272 1.00 96.69 118 LEU A CA 1
ATOM 903 C C . LEU A 1 118 ? 6.436 3.557 4.613 1.00 96.69 118 LEU A C 1
ATOM 905 O O . LEU A 1 118 ? 7.098 4.070 3.711 1.00 96.69 118 LEU A O 1
ATOM 909 N N . LEU A 1 119 ? 6.861 3.515 5.880 1.00 95.75 119 LEU A N 1
ATOM 910 C CA . LEU A 1 119 ? 8.153 4.048 6.326 1.00 95.75 119 LEU A CA 1
ATOM 911 C C . LEU A 1 119 ? 9.320 3.356 5.609 1.00 95.75 119 LEU A C 1
ATOM 913 O O . LEU A 1 119 ? 10.204 4.025 5.072 1.00 95.75 119 LEU A O 1
ATOM 917 N N . LYS A 1 120 ? 9.289 2.021 5.516 1.00 94.19 120 LYS A N 1
ATOM 918 C CA . LYS A 1 120 ? 10.297 1.246 4.779 1.00 94.19 120 LYS A CA 1
ATOM 919 C C . LYS A 1 120 ? 10.309 1.602 3.292 1.00 94.19 120 LYS A C 1
ATOM 921 O O . LYS A 1 120 ? 11.380 1.780 2.719 1.00 94.19 120 LYS A O 1
ATOM 926 N N . SER A 1 121 ? 9.136 1.755 2.679 1.00 93.38 121 SER A N 1
ATOM 927 C CA . SER A 1 121 ? 9.006 2.127 1.263 1.00 93.38 121 SER A CA 1
ATOM 928 C C . SER A 1 121 ? 9.563 3.524 0.982 1.00 93.38 121 SER A C 1
ATOM 930 O O . SER A 1 121 ? 10.239 3.728 -0.023 1.00 93.38 121 SER A O 1
ATOM 932 N N . MET A 1 122 ? 9.339 4.482 1.889 1.00 93.75 122 MET A N 1
ATOM 933 C CA . MET A 1 122 ? 9.938 5.817 1.806 1.00 93.75 122 MET A CA 1
ATOM 934 C C . MET A 1 122 ? 11.457 5.766 1.926 1.00 93.75 122 MET A C 1
ATOM 936 O O . MET A 1 122 ? 12.145 6.389 1.123 1.00 93.75 122 MET A O 1
ATOM 940 N N . ASN A 1 123 ? 11.985 4.995 2.880 1.00 91.56 123 ASN A N 1
ATOM 941 C CA . ASN A 1 123 ? 13.428 4.829 3.022 1.00 91.56 123 ASN A CA 1
ATOM 942 C C . ASN A 1 123 ? 14.052 4.225 1.752 1.00 91.56 123 ASN A C 1
ATOM 944 O O . ASN A 1 123 ? 15.087 4.689 1.283 1.00 91.56 123 ASN A O 1
ATOM 948 N N . LEU A 1 124 ? 13.404 3.227 1.146 1.00 89.19 124 LEU A N 1
ATOM 949 C CA . LEU A 1 124 ? 13.870 2.641 -0.112 1.00 89.19 124 LEU A CA 1
ATOM 950 C C . LEU A 1 124 ? 13.855 3.656 -1.260 1.00 89.19 124 LEU A C 1
ATOM 952 O O . LEU A 1 124 ? 14.832 3.754 -1.996 1.00 89.19 124 LEU A O 1
ATOM 956 N N . GLU A 1 125 ? 12.790 4.444 -1.387 1.00 88.69 125 GLU A N 1
ATOM 957 C CA . GLU A 1 125 ? 12.674 5.475 -2.421 1.00 88.69 125 GLU A CA 1
ATOM 958 C C . GLU A 1 125 ? 13.705 6.610 -2.239 1.00 88.69 125 GLU A C 1
ATOM 960 O O . GLU A 1 125 ? 14.289 7.063 -3.220 1.00 88.69 125 GLU A O 1
ATOM 965 N N . MET A 1 126 ? 14.000 7.027 -1.000 1.00 88.31 126 MET A N 1
ATOM 966 C CA . MET A 1 126 ? 15.036 8.032 -0.686 1.00 88.31 126 MET A CA 1
ATOM 967 C C . MET A 1 126 ? 16.461 7.582 -1.019 1.00 88.31 126 MET A C 1
ATOM 969 O O . MET A 1 126 ? 17.338 8.422 -1.251 1.00 88.31 126 MET A O 1
ATOM 973 N N . ASN A 1 127 ? 16.690 6.271 -1.016 1.00 83.94 127 ASN A N 1
ATOM 974 C CA . ASN A 1 127 ? 17.985 5.664 -1.298 1.00 83.94 127 ASN A CA 1
ATOM 975 C C . ASN A 1 127 ? 18.101 5.156 -2.745 1.00 83.94 127 ASN A C 1
ATOM 977 O O . ASN A 1 127 ? 19.109 4.550 -3.100 1.00 83.94 127 ASN A O 1
ATOM 981 N N . ARG A 1 128 ? 17.113 5.422 -3.615 1.00 81.00 128 ARG A N 1
ATOM 982 C CA . ARG A 1 128 ? 17.229 5.107 -5.049 1.00 81.00 128 ARG A CA 1
ATOM 983 C C . ARG A 1 128 ? 18.356 5.899 -5.701 1.00 81.00 128 ARG A C 1
ATOM 985 O O . ARG A 1 128 ? 18.557 7.071 -5.395 1.00 81.00 128 ARG A O 1
ATOM 992 N N . GLY A 1 129 ? 19.096 5.252 -6.598 1.00 67.50 129 GLY A N 1
ATOM 993 C CA . GLY A 1 129 ? 20.230 5.849 -7.311 1.00 67.50 129 GLY A CA 1
ATOM 994 C C . GLY A 1 129 ? 21.478 6.097 -6.453 1.00 67.50 129 GLY A C 1
ATOM 995 O O . GLY A 1 129 ? 22.537 6.393 -6.999 1.00 67.50 129 GLY A O 1
ATOM 996 N N . LYS A 1 130 ? 21.395 5.936 -5.125 1.00 66.19 130 LYS A N 1
ATOM 997 C CA . LYS A 1 130 ? 22.552 5.912 -4.228 1.00 66.19 130 LYS A CA 1
ATOM 998 C C . LYS A 1 130 ? 22.995 4.458 -4.138 1.00 66.19 130 LYS A C 1
ATOM 1000 O O . LYS A 1 130 ? 22.266 3.633 -3.598 1.00 66.19 130 LYS A O 1
ATOM 1005 N N . GLY A 1 131 ? 24.152 4.114 -4.695 1.00 54.78 131 GLY A N 1
ATOM 1006 C CA . GLY A 1 131 ? 24.683 2.741 -4.745 1.00 54.78 131 GLY A CA 1
ATOM 1007 C C . GLY A 1 131 ? 24.979 2.079 -3.386 1.00 54.78 131 GLY A C 1
ATOM 1008 O O . GLY A 1 131 ? 25.774 1.149 -3.335 1.00 54.78 131 GLY A O 1
ATOM 1009 N N . GLU A 1 132 ? 24.377 2.549 -2.292 1.00 51.12 132 GLU A N 1
ATOM 1010 C CA . GLU A 1 132 ? 24.547 2.079 -0.914 1.00 51.12 132 GLU A CA 1
ATOM 1011 C C . GLU A 1 132 ? 23.652 0.873 -0.575 1.00 51.12 132 GLU A C 1
ATOM 1013 O O . GLU A 1 132 ? 23.895 0.184 0.411 1.00 51.12 132 GLU A O 1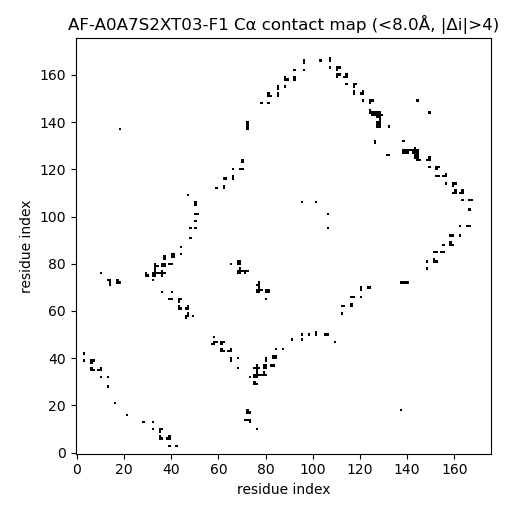
ATOM 1018 N N . ASN A 1 133 ? 22.683 0.517 -1.427 1.00 48.06 133 ASN A N 1
ATOM 1019 C CA . ASN A 1 133 ? 21.972 -0.766 -1.333 1.00 48.06 133 ASN A CA 1
ATOM 1020 C C . ASN A 1 133 ? 22.802 -1.913 -1.958 1.00 48.06 133 ASN A C 1
ATOM 1022 O O . ASN A 1 133 ? 22.329 -2.633 -2.834 1.00 48.06 133 ASN A O 1
ATOM 1026 N N . GLN A 1 134 ? 24.043 -2.110 -1.497 1.00 41.56 134 GLN A N 1
ATOM 1027 C CA . GLN A 1 134 ? 24.961 -3.160 -1.985 1.00 41.56 134 GLN A CA 1
ATOM 1028 C C . GLN A 1 134 ? 24.555 -4.602 -1.609 1.00 41.56 134 GLN A C 1
ATOM 1030 O O . GLN A 1 134 ? 25.268 -5.547 -1.927 1.00 41.56 134 GLN A O 1
ATOM 1035 N N . GLY A 1 135 ? 23.401 -4.805 -0.966 1.00 43.09 135 GLY A N 1
ATOM 1036 C CA . GLY A 1 135 ? 22.865 -6.138 -0.660 1.00 43.09 135 GLY A CA 1
ATOM 1037 C C . GLY A 1 135 ? 21.823 -6.658 -1.654 1.00 43.09 135 GLY A C 1
ATOM 1038 O O . GLY A 1 135 ? 21.356 -7.784 -1.507 1.00 43.09 135 GLY A O 1
ATOM 1039 N N . SER A 1 136 ? 21.406 -5.858 -2.639 1.00 41.78 136 SER A N 1
ATOM 1040 C CA . SER A 1 136 ? 20.373 -6.276 -3.583 1.00 41.78 136 SER A CA 1
ATOM 1041 C C . SER A 1 136 ? 20.625 -5.708 -4.971 1.00 41.78 136 SER A C 1
ATOM 1043 O O . SER A 1 136 ? 20.505 -4.509 -5.206 1.00 41.78 136 SER A O 1
ATOM 1045 N N . ILE A 1 137 ? 20.885 -6.613 -5.911 1.00 45.19 137 ILE A N 1
ATOM 1046 C CA . ILE A 1 137 ? 20.971 -6.399 -7.365 1.00 45.19 137 ILE A CA 1
ATOM 1047 C C . ILE A 1 137 ? 19.698 -5.708 -7.935 1.00 45.19 137 ILE A C 1
ATOM 1049 O O . ILE A 1 137 ? 19.666 -5.296 -9.089 1.00 45.19 137 ILE A O 1
ATOM 1053 N N . LEU A 1 138 ? 18.641 -5.522 -7.133 1.00 45.16 138 LEU A N 1
ATOM 1054 C CA . LEU A 1 138 ? 17.288 -5.183 -7.581 1.00 45.16 138 LEU A CA 1
ATOM 1055 C C . LEU A 1 138 ? 16.975 -3.688 -7.784 1.00 45.16 138 LEU A C 1
ATOM 1057 O O . LEU A 1 138 ? 15.843 -3.385 -8.149 1.00 45.16 138 LEU A O 1
ATOM 1061 N N . MET A 1 139 ? 17.884 -2.736 -7.543 1.00 49.50 139 MET A N 1
ATOM 1062 C CA . MET A 1 139 ? 17.526 -1.300 -7.584 1.00 49.50 139 MET A CA 1
ATOM 1063 C C . MET A 1 139 ? 18.534 -0.419 -8.332 1.00 49.50 139 MET A C 1
ATOM 1065 O O . MET A 1 139 ? 18.826 0.696 -7.902 1.00 49.50 139 MET A O 1
ATOM 1069 N N . ALA A 1 140 ? 19.017 -0.865 -9.492 1.00 46.94 140 ALA A N 1
ATOM 1070 C CA . ALA A 1 140 ? 19.663 0.019 -10.465 1.00 46.94 140 ALA A CA 1
ATOM 1071 C C . ALA A 1 140 ? 18.617 0.860 -11.234 1.00 46.94 140 ALA A C 1
ATOM 1073 O O . ALA A 1 140 ? 18.623 0.919 -12.460 1.00 46.94 140 ALA A O 1
ATOM 1074 N N . ASP A 1 141 ? 17.684 1.501 -10.523 1.00 54.09 141 ASP A N 1
ATOM 1075 C CA . ASP A 1 141 ? 16.880 2.562 -11.129 1.00 54.09 141 ASP A CA 1
ATOM 1076 C C . ASP A 1 141 ? 17.825 3.760 -11.297 1.00 54.09 141 ASP A C 1
ATOM 1078 O O . ASP A 1 141 ? 18.264 4.359 -10.313 1.00 54.09 141 ASP A O 1
ATOM 1082 N N . ARG A 1 142 ? 18.217 4.057 -12.545 1.00 55.84 142 ARG A N 1
ATOM 1083 C CA . ARG A 1 142 ? 19.071 5.217 -12.875 1.00 55.84 142 ARG A CA 1
ATOM 1084 C C . ARG A 1 142 ? 18.407 6.536 -12.487 1.00 55.84 142 ARG A C 1
ATOM 1086 O O . ARG A 1 142 ? 19.078 7.557 -12.358 1.00 55.84 142 ARG A O 1
ATOM 1093 N N . ASN A 1 143 ? 17.094 6.507 -12.301 1.00 60.25 143 ASN A N 1
ATOM 1094 C CA . ASN A 1 143 ? 16.343 7.622 -11.781 1.00 60.25 143 ASN A CA 1
ATOM 1095 C C . ASN A 1 143 ? 16.485 7.578 -10.260 1.00 60.25 143 ASN A C 1
ATOM 1097 O O . ASN A 1 143 ? 16.055 6.624 -9.611 1.00 60.25 143 ASN A O 1
ATOM 1101 N N . GLY A 1 144 ? 17.135 8.597 -9.694 1.00 71.50 144 GLY A N 1
ATOM 1102 C CA . GLY A 1 144 ? 17.222 8.783 -8.248 1.00 71.50 144 GLY A CA 1
ATOM 1103 C C . GLY A 1 144 ? 15.839 8.903 -7.581 1.00 71.50 144 GLY A C 1
ATOM 1104 O O . GLY A 1 144 ? 14.808 8.574 -8.173 1.00 71.50 144 GLY A O 1
ATOM 1105 N N . PRO A 1 145 ? 15.767 9.405 -6.341 1.00 83.88 145 PRO A N 1
ATOM 1106 C CA . PRO A 1 145 ? 14.500 9.502 -5.623 1.00 83.88 145 PRO A CA 1
ATOM 1107 C C . PRO A 1 145 ? 13.449 10.256 -6.446 1.00 83.88 145 PRO A C 1
ATOM 1109 O O . PRO A 1 145 ? 13.726 11.353 -6.930 1.00 83.88 145 PRO A O 1
ATOM 1112 N N . HIS A 1 146 ? 12.240 9.705 -6.593 1.00 87.62 146 HIS A N 1
ATOM 1113 C CA . HIS A 1 146 ? 11.167 10.345 -7.353 1.00 87.62 146 HIS A CA 1
ATOM 1114 C C . HIS A 1 146 ? 10.258 11.159 -6.412 1.00 87.62 146 HIS A C 1
ATOM 1116 O O . HIS A 1 146 ? 9.424 10.586 -5.693 1.00 87.62 146 HIS A O 1
ATOM 1122 N N . PRO A 1 147 ? 10.328 12.510 -6.413 1.00 89.19 147 PRO A N 1
ATOM 1123 C CA . PRO A 1 147 ? 9.613 13.331 -5.432 1.00 89.19 147 PRO A CA 1
ATOM 1124 C C . PRO A 1 147 ? 8.088 13.120 -5.416 1.00 89.19 147 PRO A C 1
ATOM 1126 O O . PRO A 1 147 ? 7.495 13.087 -4.334 1.00 89.19 147 PRO A O 1
ATOM 1129 N N . PRO A 1 148 ? 7.399 12.933 -6.562 1.00 91.00 148 PRO A N 1
ATOM 1130 C CA . PRO A 1 148 ? 5.981 12.599 -6.557 1.00 91.00 148 PRO A CA 1
ATOM 1131 C C . PRO A 1 148 ? 5.655 11.259 -5.887 1.00 91.00 148 PRO A C 1
ATOM 1133 O O . PRO A 1 148 ? 4.553 11.127 -5.358 1.00 91.00 148 PRO A O 1
ATOM 1136 N N . THR A 1 149 ? 6.541 10.262 -5.929 1.00 91.69 149 THR A N 1
ATOM 1137 C CA . THR A 1 149 ? 6.340 8.984 -5.222 1.00 91.69 149 THR A CA 1
ATOM 1138 C C . THR A 1 149 ? 6.48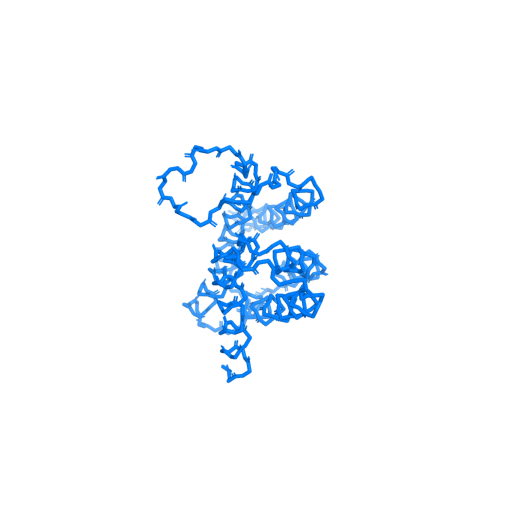2 9.202 -3.722 1.00 91.69 149 THR A C 1
ATOM 1140 O O . THR A 1 149 ? 5.545 8.906 -2.980 1.00 91.69 149 THR A O 1
ATOM 1143 N N . MET A 1 150 ? 7.572 9.851 -3.300 1.00 93.25 150 MET A N 1
ATOM 1144 C CA . MET A 1 150 ? 7.810 10.217 -1.900 1.00 93.25 150 MET A CA 1
ATOM 1145 C C . MET A 1 150 ? 6.640 10.984 -1.287 1.00 93.25 150 MET A C 1
ATOM 1147 O O . MET A 1 150 ? 6.127 10.589 -0.247 1.00 93.25 150 MET A O 1
ATOM 1151 N N . ARG A 1 151 ? 6.141 12.023 -1.971 1.00 94.69 151 ARG A N 1
ATOM 1152 C CA . ARG A 1 151 ? 4.988 12.816 -1.504 1.00 94.69 151 ARG A CA 1
ATOM 1153 C C . ARG A 1 151 ? 3.706 12.001 -1.333 1.00 94.69 151 ARG A C 1
ATOM 1155 O O . ARG A 1 151 ? 2.842 12.381 -0.548 1.00 94.69 151 ARG A O 1
ATOM 1162 N N . ARG A 1 152 ? 3.512 10.942 -2.121 1.00 95.38 152 ARG A N 1
ATOM 1163 C CA . ARG A 1 152 ? 2.326 10.082 -1.997 1.00 95.38 152 ARG A CA 1
ATOM 1164 C C . ARG A 1 152 ? 2.477 9.130 -0.819 1.00 95.38 152 ARG A C 1
ATOM 1166 O O . ARG A 1 152 ? 1.533 9.015 -0.045 1.00 95.38 152 ARG A O 1
ATOM 1173 N N . LEU A 1 153 ? 3.646 8.509 -0.678 1.00 95.81 153 LEU A N 1
ATOM 1174 C CA . LEU A 1 153 ? 3.952 7.619 0.440 1.00 95.81 153 LEU A CA 1
ATOM 1175 C C . LEU A 1 153 ? 3.874 8.357 1.779 1.00 95.81 153 LEU A C 1
ATOM 1177 O O . LEU A 1 153 ? 3.211 7.869 2.687 1.00 95.81 153 LEU A O 1
ATOM 1181 N N . SER A 1 154 ? 4.446 9.561 1.875 1.00 96.25 154 SER A N 1
ATOM 1182 C CA . SER A 1 154 ? 4.406 10.354 3.106 1.00 96.25 154 SER A CA 1
ATOM 1183 C C . SER A 1 154 ? 2.988 10.746 3.505 1.00 96.25 154 SER A C 1
ATOM 1185 O O . SER A 1 154 ? 2.639 10.640 4.673 1.00 96.25 154 SER A O 1
ATOM 1187 N N . ARG A 1 155 ? 2.128 11.109 2.544 1.00 95.88 155 ARG A N 1
ATOM 1188 C CA . ARG A 1 155 ? 0.704 11.357 2.826 1.00 95.88 155 ARG A CA 1
ATOM 1189 C C . ARG A 1 155 ? -0.017 10.111 3.333 1.00 95.88 155 ARG A C 1
ATOM 1191 O O . ARG A 1 155 ? -0.771 10.221 4.284 1.00 95.88 155 ARG A O 1
ATOM 1198 N N . CYS A 1 156 ? 0.226 8.945 2.732 1.00 96.75 156 CYS A N 1
ATOM 1199 C CA . CYS A 1 156 ? -0.365 7.696 3.224 1.00 96.75 156 CYS A CA 1
ATOM 1200 C C . CYS A 1 156 ? 0.134 7.363 4.637 1.00 96.75 156 CYS A C 1
ATOM 1202 O O . CYS A 1 156 ? -0.639 6.877 5.455 1.00 96.75 156 CYS A O 1
ATOM 1204 N N . ALA A 1 157 ? 1.416 7.623 4.919 1.00 96.44 157 ALA A N 1
ATOM 1205 C CA . ALA A 1 157 ? 2.014 7.370 6.225 1.00 96.44 157 ALA A CA 1
ATOM 1206 C C . ALA A 1 157 ? 1.406 8.276 7.297 1.00 96.44 157 ALA A C 1
ATOM 1208 O O . ALA A 1 157 ? 1.006 7.772 8.337 1.00 96.44 157 ALA A O 1
ATOM 1209 N N . ILE A 1 158 ? 1.281 9.579 7.019 1.00 96.50 158 ILE A N 1
ATOM 1210 C CA . ILE A 1 158 ? 0.618 10.534 7.918 1.00 96.50 158 ILE A CA 1
ATOM 1211 C C . ILE A 1 158 ? -0.808 10.068 8.208 1.00 96.50 158 ILE A C 1
ATOM 1213 O O . ILE A 1 158 ? -1.160 9.930 9.368 1.00 96.50 158 ILE A O 1
ATOM 1217 N N . GLU A 1 159 ? -1.579 9.733 7.174 1.00 96.00 159 GLU A N 1
ATOM 1218 C CA . GLU A 1 159 ? -2.969 9.288 7.325 1.00 96.00 159 GLU A CA 1
ATOM 1219 C C . GLU A 1 159 ? -3.088 8.036 8.211 1.00 96.00 159 GLU A C 1
ATOM 1221 O O . GLU A 1 159 ? -3.892 7.980 9.137 1.00 96.00 159 GLU A O 1
ATOM 1226 N N . THR A 1 160 ? -2.216 7.050 7.977 1.00 96.38 160 THR A N 1
ATOM 1227 C CA . THR A 1 160 ? -2.198 5.798 8.751 1.00 96.38 160 THR A CA 1
ATOM 1228 C C . THR A 1 160 ? -1.772 6.035 10.203 1.00 96.38 160 THR A C 1
ATOM 1230 O O . THR A 1 160 ? -2.346 5.450 11.119 1.00 96.38 160 THR A O 1
ATOM 1233 N N . LEU A 1 161 ? -0.777 6.899 10.429 1.00 95.94 161 LEU A N 1
ATOM 1234 C CA . LEU A 1 161 ? -0.298 7.251 11.766 1.00 95.94 161 LEU A CA 1
ATOM 1235 C C . LEU A 1 161 ? -1.334 8.066 12.542 1.00 95.94 161 LEU A C 1
ATOM 1237 O O . LEU A 1 161 ? -1.522 7.818 13.727 1.00 95.94 161 LEU A O 1
ATOM 1241 N N . THR A 1 162 ? -2.030 8.997 11.889 1.00 95.25 162 THR A N 1
ATOM 1242 C CA . THR A 1 162 ? -3.129 9.752 12.499 1.00 95.25 162 THR A CA 1
ATOM 1243 C C . THR A 1 162 ? -4.246 8.812 12.940 1.00 95.25 162 THR A C 1
ATOM 1245 O O . THR A 1 162 ? -4.658 8.884 14.092 1.00 95.25 162 THR A O 1
ATOM 1248 N N . ALA A 1 163 ? -4.664 7.870 12.088 1.00 94.81 163 ALA A N 1
ATOM 1249 C CA . ALA A 1 163 ? -5.658 6.869 12.471 1.00 94.81 163 ALA A CA 1
ATOM 1250 C C . ALA A 1 163 ? -5.186 5.994 13.649 1.00 94.81 163 ALA A C 1
ATOM 1252 O O . ALA A 1 163 ? -5.956 5.706 14.562 1.00 94.81 163 ALA A O 1
ATOM 1253 N N . LEU A 1 164 ? -3.907 5.602 13.663 1.00 94.50 164 LEU A N 1
ATOM 1254 C CA . LEU A 1 164 ? -3.323 4.830 14.760 1.00 94.50 164 LEU A CA 1
ATOM 1255 C C . LEU A 1 164 ? -3.338 5.606 16.087 1.00 94.50 164 LEU A C 1
ATOM 1257 O O . LEU A 1 164 ? -3.662 5.026 17.120 1.00 94.50 164 LEU A O 1
ATOM 1261 N N . LEU A 1 165 ? -3.010 6.901 16.060 1.00 92.44 165 LEU A N 1
ATOM 1262 C CA . LEU A 1 165 ? -3.085 7.770 17.237 1.00 92.44 165 LEU A CA 1
ATOM 1263 C C . LEU A 1 165 ? -4.525 7.885 17.744 1.00 92.44 165 LEU A C 1
ATOM 1265 O O . LEU A 1 165 ? -4.758 7.659 18.923 1.00 92.44 165 LEU A O 1
ATOM 1269 N N . SER A 1 166 ? -5.497 8.110 16.854 1.00 93.06 166 SER A N 1
ATOM 1270 C CA . SER A 1 166 ? -6.913 8.185 17.236 1.00 93.06 166 SER A CA 1
ATOM 1271 C C . SER A 1 166 ? -7.433 6.898 17.884 1.00 93.06 166 SER A C 1
ATOM 1273 O O . SER A 1 166 ? -8.217 6.964 18.829 1.00 93.06 166 SER A O 1
ATOM 1275 N N . LEU A 1 167 ? -6.986 5.723 17.421 1.00 90.94 167 LEU A N 1
ATOM 1276 C CA . LEU A 1 167 ? -7.321 4.456 18.078 1.00 90.94 167 LEU A CA 1
ATOM 1277 C C . LEU A 1 167 ? -6.682 4.338 19.465 1.00 90.94 167 LEU A C 1
ATOM 1279 O O . LEU A 1 167 ? -7.339 3.872 20.388 1.00 90.94 167 LEU A O 1
ATOM 1283 N N . ASN A 1 168 ? -5.428 4.752 19.633 1.00 86.38 168 ASN A N 1
ATOM 1284 C CA . ASN A 1 168 ? -4.758 4.677 20.932 1.00 86.38 168 ASN A CA 1
ATOM 1285 C C . ASN A 1 168 ? -5.347 5.665 21.946 1.00 86.38 168 ASN A C 1
ATOM 1287 O O . ASN A 1 168 ? -5.493 5.311 23.112 1.00 86.38 168 ASN A O 1
ATOM 1291 N N . ASP A 1 169 ? -5.741 6.861 21.505 1.00 82.50 169 ASP A N 1
ATOM 1292 C CA . ASP A 1 169 ? -6.398 7.847 22.366 1.00 82.50 169 ASP A CA 1
ATOM 1293 C C . ASP A 1 169 ? -7.739 7.312 22.890 1.00 82.50 169 ASP A C 1
ATOM 1295 O O . ASP A 1 169 ? -8.063 7.520 24.055 1.00 82.50 169 ASP A O 1
ATOM 1299 N N . SER A 1 170 ? -8.481 6.538 22.085 1.00 67.38 170 SER A N 1
ATOM 1300 C CA . SER A 1 170 ? -9.721 5.894 22.550 1.00 67.38 170 SER A CA 1
ATOM 1301 C C . SER A 1 170 ? -9.501 4.883 23.686 1.00 67.38 170 SER A C 1
ATOM 1303 O O . SER A 1 170 ? -10.371 4.727 24.532 1.00 67.38 170 SER A O 1
ATOM 1305 N N . VAL A 1 171 ? -8.315 4.266 23.775 1.00 60.69 171 VAL A N 1
ATOM 1306 C CA . VAL A 1 171 ? -7.963 3.350 24.878 1.00 60.69 171 VAL A CA 1
ATOM 1307 C C . VAL A 1 171 ? -7.758 4.092 26.184 1.00 60.69 171 VAL A C 1
ATOM 1309 O O . VAL A 1 171 ? -8.123 3.579 27.234 1.00 60.69 171 VAL A O 1
ATOM 1312 N N . ALA A 1 172 ? -7.162 5.284 26.122 1.00 59.81 172 ALA A N 1
ATOM 1313 C CA . ALA A 1 172 ? -6.826 6.053 27.313 1.00 59.81 172 ALA A CA 1
ATOM 1314 C C . ALA A 1 172 ? -8.073 6.558 28.056 1.00 59.81 172 ALA A C 1
ATOM 1316 O O . ALA A 1 172 ? -8.025 6.704 29.272 1.00 59.81 172 ALA A O 1
ATOM 1317 N N . PHE A 1 173 ? -9.182 6.791 27.345 1.00 54.91 173 PHE A N 1
ATOM 1318 C CA . PHE A 1 173 ? -10.442 7.257 27.936 1.00 54.91 173 PHE A CA 1
ATOM 1319 C C . PHE A 1 173 ? -11.355 6.134 28.449 1.00 54.91 173 PHE A C 1
ATOM 1321 O O . PHE A 1 173 ? -12.195 6.403 29.300 1.00 54.91 173 PHE A O 1
ATOM 1328 N N . ASP A 1 174 ? -11.193 4.894 27.976 1.00 51.44 174 ASP A N 1
ATOM 1329 C CA . ASP A 1 174 ? -11.987 3.739 28.439 1.00 51.44 174 ASP A CA 1
ATOM 1330 C C . ASP A 1 174 ? -11.401 3.072 29.707 1.00 51.44 174 ASP A C 1
ATOM 1332 O O . ASP A 1 174 ? -11.969 2.110 30.227 1.00 51.44 174 ASP A O 1
ATOM 1336 N N . SER A 1 175 ? -10.249 3.548 30.195 1.00 51.47 175 SER A N 1
ATOM 1337 C CA . SER A 1 175 ? -9.534 3.011 31.365 1.00 51.47 175 SER A CA 1
ATOM 1338 C C . SER A 1 175 ? -9.687 3.816 32.669 1.00 51.47 175 SER A C 1
ATOM 1340 O O . SER A 1 175 ? -9.059 3.437 33.660 1.00 51.47 175 SER A O 1
ATOM 1342 N N . ASP A 1 176 ? -10.514 4.867 32.674 1.00 39.34 176 ASP A N 1
ATOM 1343 C CA . ASP A 1 176 ? -10.892 5.676 33.854 1.00 39.34 176 ASP A CA 1
ATOM 1344 C C . ASP A 1 176 ? -12.326 5.359 34.326 1.00 39.34 176 ASP A C 1
ATOM 1346 O O . ASP A 1 176 ? -12.570 5.397 35.557 1.00 39.34 176 ASP A O 1
#

Organism: NCBI:txid420275

Radius of gyration: 17.29 Å; Cα contacts (8 Å, |Δi|>4): 185; chains: 1; bounding box: 42×30×61 Å

Secondary structure (DSSP, 8-state):
-HHHHHHHHHHHHHHHHHHHT-----HHHHHHHHHHHHHHHHHHHHHHH--SS--HHHHHHHHHHHHHHHT-SSHHHHHHHHHHHHHHHHHHHHHHHH-TTS-HHHHHHHHHHHHHHHHHHHHHHHTTT-TT-TT-GGG--SS---HHHHHHHHHHHHHHHHHHHHHHHHHHHTT-

pLDDT: mean 83.9, std 15.25, range [39.34, 96.81]

Mean predicted aligned error: 7.22 Å

Solvent-accessible surface area (backbone atoms only — not comparable to full-atom values): 9538 Å² total; per-residue (Å²): 109,76,67,59,56,49,33,55,50,51,49,52,52,52,39,50,50,62,69,72,63,68,82,68,91,46,70,63,55,47,54,48,32,24,50,38,24,26,51,46,32,50,57,24,49,54,46,53,68,44,68,83,60,85,56,60,69,61,26,52,52,26,47,54,51,40,42,50,38,53,57,37,68,36,66,41,22,14,53,28,12,44,53,43,48,49,74,47,47,63,68,46,47,55,50,57,75,66,40,77,92,42,62,64,70,60,52,47,53,51,35,52,52,52,35,52,44,34,53,52,43,43,55,53,42,70,44,30,55,47,85,80,60,80,88,51,96,67,56,83,39,86,61,44,54,52,67,76,58,50,59,42,42,51,51,47,33,52,54,37,49,51,51,44,49,56,56,53,54,55,53,65,68,75,75,117

Sequence (176 aa):
NAFELSAYKVIRMIEKITQEGDSLDLIDLAGLGASVGSIACKLSFQTIFDLENENDSLRYAHIDKAASLVCSCCYDVRLAAVKSFKKSIYAAMDSVLNATTVHLQRRVETLQRISAMLLKSMNLEMNRGKGENQGSILMADRNGPHPPTMRRLSRCAIETLTALLSLNDSVAFDSD